Protein AF-A0A7X2KYV2-F1 (afdb_monomer_lite)

Structure (mmCIF, N/CA/C/O backbone):
data_AF-A0A7X2KYV2-F1
#
_entry.id   AF-A0A7X2KYV2-F1
#
loop_
_atom_site.group_PDB
_atom_site.id
_atom_site.type_symbol
_atom_site.label_atom_id
_atom_site.label_alt_id
_atom_site.label_comp_id
_atom_site.label_asym_id
_atom_site.label_entity_id
_atom_site.label_seq_id
_atom_site.pdbx_PDB_ins_code
_atom_site.Cartn_x
_atom_site.Cartn_y
_atom_site.Cartn_z
_atom_site.occupancy
_atom_site.B_iso_or_equiv
_atom_site.auth_seq_id
_atom_site.auth_comp_id
_atom_site.auth_asym_id
_atom_site.auth_atom_id
_atom_site.pdbx_PDB_model_num
ATOM 1 N N . MET A 1 1 ? 17.670 -17.288 15.199 1.00 32.62 1 MET A N 1
ATOM 2 C CA . MET A 1 1 ? 17.803 -17.392 13.730 1.00 32.62 1 MET A CA 1
ATOM 3 C C . MET A 1 1 ? 16.539 -18.071 13.200 1.00 32.62 1 MET A C 1
ATOM 5 O O . MET A 1 1 ? 16.513 -19.287 13.087 1.00 32.62 1 MET A O 1
ATOM 9 N N . LEU A 1 2 ? 15.443 -17.329 12.995 1.00 25.17 2 LEU A N 1
ATOM 10 C CA . LEU A 1 2 ? 14.213 -17.913 12.443 1.00 25.17 2 LEU A CA 1
ATOM 11 C C . LEU A 1 2 ? 14.315 -17.925 10.917 1.00 25.17 2 LEU A C 1
ATOM 13 O O . LEU A 1 2 ? 14.144 -16.902 10.265 1.00 25.17 2 LEU A O 1
ATOM 17 N N . ARG A 1 3 ? 14.618 -19.096 10.354 1.00 36.69 3 ARG A N 1
ATOM 18 C CA . ARG A 1 3 ? 14.339 -19.396 8.950 1.00 36.69 3 ARG A CA 1
ATOM 19 C C . ARG A 1 3 ? 12.916 -19.940 8.877 1.00 36.69 3 ARG A C 1
ATOM 21 O O . ARG A 1 3 ? 12.669 -21.051 9.334 1.00 36.69 3 ARG A O 1
ATOM 28 N N . LYS A 1 4 ? 11.998 -19.189 8.275 1.00 29.97 4 LYS A N 1
ATOM 29 C CA . LYS A 1 4 ? 10.813 -19.768 7.637 1.00 29.97 4 LYS A CA 1
ATOM 30 C C . LYS A 1 4 ? 10.717 -19.146 6.250 1.00 29.97 4 LYS A C 1
ATOM 32 O O . LYS A 1 4 ? 10.309 -18.005 6.090 1.00 29.97 4 LYS A O 1
ATOM 37 N N . MET A 1 5 ? 11.266 -19.883 5.289 1.00 33.50 5 MET A N 1
ATOM 38 C CA . MET A 1 5 ? 11.212 -19.592 3.860 1.00 33.50 5 MET A CA 1
ATOM 39 C C . MET A 1 5 ? 9.745 -19.578 3.426 1.00 33.50 5 MET A C 1
ATOM 41 O O . MET A 1 5 ? 9.018 -20.529 3.710 1.00 33.50 5 MET A O 1
ATOM 45 N N . ALA A 1 6 ? 9.335 -18.497 2.765 1.00 38.84 6 ALA A N 1
ATOM 46 C CA . ALA A 1 6 ? 8.045 -18.373 2.105 1.00 38.84 6 ALA A CA 1
ATOM 47 C C . ALA A 1 6 ? 7.847 -19.510 1.087 1.00 38.84 6 ALA A C 1
ATOM 49 O O . ALA A 1 6 ? 8.772 -19.865 0.345 1.00 38.84 6 ALA A O 1
ATOM 50 N N . LEU A 1 7 ? 6.643 -20.086 1.062 1.00 38.91 7 LEU A N 1
ATOM 51 C CA . LEU A 1 7 ? 6.246 -21.108 0.099 1.00 38.91 7 LEU A CA 1
ATOM 52 C C . LEU A 1 7 ? 6.064 -20.438 -1.271 1.00 38.91 7 LEU A C 1
ATOM 54 O O . LEU A 1 7 ? 5.028 -19.847 -1.555 1.00 38.91 7 LEU A O 1
ATOM 58 N N . HIS A 1 8 ? 7.096 -20.507 -2.109 1.00 39.69 8 HIS A N 1
ATOM 59 C CA . HIS A 1 8 ? 7.041 -20.024 -3.486 1.00 39.69 8 HIS A CA 1
ATOM 60 C C . HIS A 1 8 ? 6.171 -20.989 -4.297 1.00 39.69 8 HIS A C 1
ATOM 62 O O . HIS A 1 8 ? 6.580 -22.121 -4.550 1.00 39.69 8 HIS A O 1
ATOM 68 N N . THR A 1 9 ? 4.972 -20.563 -4.692 1.00 39.47 9 THR A N 1
ATOM 69 C CA . THR A 1 9 ? 4.136 -21.327 -5.630 1.00 39.47 9 THR A CA 1
ATOM 70 C C . THR A 1 9 ? 4.222 -20.664 -6.999 1.00 39.47 9 THR A C 1
ATOM 72 O O . THR A 1 9 ? 3.826 -19.513 -7.160 1.00 39.47 9 THR A O 1
ATOM 75 N N . LEU A 1 10 ? 4.783 -21.384 -7.972 1.00 38.03 10 LEU A N 1
ATOM 76 C CA . LEU A 1 10 ? 4.983 -20.917 -9.341 1.00 38.03 10 LEU A CA 1
ATOM 77 C C . LEU A 1 10 ? 3.755 -21.311 -10.172 1.00 38.03 10 LEU A C 1
ATOM 79 O O . LEU A 1 10 ? 3.568 -22.486 -10.484 1.00 38.03 10 LEU A O 1
ATOM 83 N N . ILE A 1 11 ? 2.899 -20.340 -10.494 1.00 41.94 11 ILE A N 1
ATOM 84 C CA . ILE A 1 11 ? 1.749 -20.521 -11.391 1.00 41.94 11 ILE A CA 1
ATOM 85 C C . ILE A 1 11 ? 1.985 -19.598 -12.585 1.00 41.94 11 ILE A C 1
ATOM 87 O O . ILE A 1 11 ? 2.079 -18.388 -12.412 1.00 41.94 11 ILE A O 1
ATOM 91 N N . MET A 1 12 ? 2.107 -20.164 -13.790 1.00 43.91 12 MET A N 1
ATOM 92 C CA . MET A 1 12 ? 2.223 -19.400 -15.046 1.00 43.91 12 MET A CA 1
ATOM 93 C C . MET A 1 12 ? 3.358 -18.352 -15.072 1.00 43.91 12 MET A C 1
ATOM 95 O O . MET A 1 12 ? 3.149 -17.240 -15.538 1.00 43.91 12 MET A O 1
ATOM 99 N N . GLU A 1 13 ? 4.549 -18.683 -14.557 1.00 40.94 13 GLU A N 1
ATOM 100 C CA . GLU A 1 13 ? 5.728 -17.785 -14.522 1.00 40.94 13 GLU A CA 1
ATOM 101 C C . GLU A 1 13 ? 5.550 -16.469 -13.735 1.00 40.94 13 GLU A C 1
ATOM 103 O O . GLU A 1 13 ? 6.423 -15.603 -13.765 1.00 40.94 13 GLU A O 1
ATOM 108 N N . VAL A 1 14 ? 4.466 -16.326 -12.967 1.00 37.06 14 VAL A N 1
ATOM 109 C CA . VAL A 1 14 ? 4.243 -15.175 -12.086 1.00 37.06 14 VAL A CA 1
ATOM 110 C C . VAL A 1 14 ? 4.559 -15.577 -10.645 1.00 37.06 14 VAL A C 1
ATOM 112 O O . VAL A 1 14 ? 4.053 -16.577 -10.132 1.00 37.06 14 VAL A O 1
ATOM 115 N N . PHE A 1 15 ? 5.418 -14.800 -9.979 1.00 44.41 15 PHE A N 1
ATOM 116 C CA . PHE A 1 15 ? 5.661 -14.940 -8.545 1.00 44.41 15 PHE A CA 1
ATOM 117 C C . PHE A 1 15 ? 4.499 -14.311 -7.775 1.00 44.41 15 PHE A C 1
ATOM 119 O O . PHE A 1 15 ? 4.280 -13.104 -7.854 1.00 44.41 15 PHE A O 1
ATOM 126 N N . TYR A 1 16 ? 3.775 -15.129 -7.015 1.00 42.53 16 TYR A N 1
ATOM 127 C CA . TYR A 1 16 ? 2.766 -14.662 -6.070 1.00 42.53 16 TYR A CA 1
ATOM 128 C C . TYR A 1 16 ? 3.361 -14.687 -4.662 1.00 42.53 16 TYR A C 1
ATOM 130 O O . TYR A 1 16 ? 3.717 -15.752 -4.157 1.00 42.53 16 TYR A O 1
ATOM 138 N N . GLU A 1 17 ? 3.483 -13.519 -4.032 1.00 43.22 17 GLU A N 1
ATOM 139 C CA . GLU A 1 17 ? 3.840 -13.405 -2.618 1.00 43.22 17 GLU A CA 1
ATOM 140 C C . GLU A 1 17 ? 2.566 -13.148 -1.808 1.00 43.22 17 GLU A C 1
ATOM 142 O O . GLU A 1 17 ? 1.900 -12.124 -1.952 1.00 43.22 17 GLU A O 1
ATOM 147 N N . TYR A 1 18 ? 2.196 -14.124 -0.982 1.00 51.69 18 TYR A N 1
ATOM 148 C CA . TYR A 1 18 ? 1.015 -14.047 -0.133 1.00 51.69 18 TYR A CA 1
ATOM 149 C C . TYR A 1 18 ? 1.370 -13.355 1.183 1.00 51.69 18 TYR A C 1
ATOM 151 O O . TYR A 1 18 ? 2.028 -13.939 2.045 1.00 51.69 18 TYR A O 1
ATOM 159 N N . ILE A 1 19 ? 0.905 -12.119 1.363 1.00 54.03 19 ILE A N 1
ATOM 160 C CA . ILE A 1 19 ? 0.928 -11.432 2.660 1.00 54.03 19 ILE A CA 1
ATOM 161 C C . ILE A 1 19 ? -0.378 -11.788 3.387 1.00 54.03 19 ILE A C 1
ATOM 163 O O . ILE A 1 19 ? -1.339 -11.017 3.440 1.00 54.03 19 ILE A O 1
ATOM 167 N N . GLY A 1 20 ? -0.439 -13.022 3.880 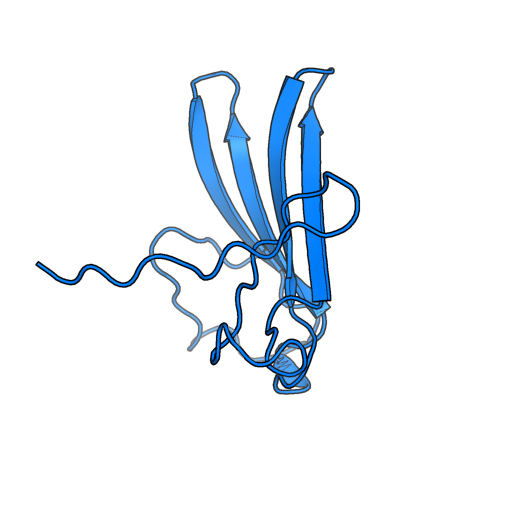1.00 50.50 20 GLY A N 1
ATOM 168 C CA . GLY A 1 20 ? -1.542 -13.548 4.683 1.00 50.50 20 GLY A CA 1
ATOM 169 C C . GLY A 1 20 ? -1.085 -13.908 6.093 1.00 50.50 20 GLY A C 1
ATOM 170 O O . GLY A 1 20 ? 0.103 -14.110 6.344 1.00 50.50 20 GLY A O 1
ATOM 171 N N . ILE A 1 21 ? -2.034 -14.032 7.026 1.00 46.81 21 ILE A N 1
ATOM 172 C CA . ILE A 1 21 ? -1.750 -14.574 8.372 1.00 46.81 21 ILE A CA 1
ATOM 173 C C . ILE A 1 21 ? -1.285 -16.040 8.258 1.00 46.81 21 ILE A C 1
ATOM 175 O O . ILE A 1 21 ? -0.514 -16.521 9.092 1.00 46.81 21 ILE A O 1
ATOM 179 N N . GLN A 1 22 ? -1.713 -16.736 7.197 1.00 50.28 22 GLN A N 1
ATOM 180 C CA . GLN A 1 22 ? -1.385 -18.127 6.909 1.00 50.28 22 GLN A CA 1
ATOM 181 C C . GLN A 1 22 ? -0.907 -18.285 5.452 1.00 50.28 22 GLN A C 1
ATOM 183 O O . GLN A 1 22 ? -1.694 -18.255 4.511 1.00 50.28 22 GLN A O 1
ATOM 188 N N . GLY A 1 23 ? 0.403 -18.466 5.253 1.00 49.44 23 GLY A N 1
ATOM 189 C CA . GLY A 1 23 ? 1.017 -18.539 3.915 1.00 49.44 23 GLY A CA 1
ATOM 190 C C . GLY A 1 23 ? 0.652 -19.771 3.070 1.00 49.44 23 GLY A C 1
ATOM 191 O O . GLY A 1 23 ? 1.070 -19.859 1.922 1.00 49.44 23 GLY A O 1
ATOM 192 N N . ASP A 1 24 ? -0.098 -20.724 3.624 1.00 56.00 24 ASP A N 1
ATOM 193 C CA . ASP A 1 24 ? -0.624 -21.920 2.953 1.00 56.00 24 ASP A CA 1
ATOM 194 C C . ASP A 1 24 ? -2.133 -21.831 2.649 1.00 56.00 24 ASP A C 1
ATOM 196 O O . ASP A 1 24 ? -2.683 -22.734 2.018 1.00 56.00 24 ASP A O 1
ATOM 200 N N . ASN A 1 25 ? -2.806 -20.748 3.059 1.00 54.31 25 ASN A N 1
ATOM 201 C CA . ASN A 1 25 ? -4.226 -20.525 2.804 1.00 54.31 25 ASN A CA 1
ATOM 202 C C . ASN A 1 25 ? -4.447 -19.216 2.019 1.00 54.31 25 ASN A C 1
ATOM 204 O O . ASN A 1 25 ? -4.427 -18.136 2.623 1.00 54.31 25 ASN A O 1
ATOM 208 N N . PRO A 1 26 ? -4.744 -19.286 0.706 1.00 53.94 26 PRO A N 1
ATOM 209 C CA . PRO A 1 26 ? -4.945 -18.103 -0.136 1.00 53.94 26 PRO A CA 1
ATOM 210 C C . PRO A 1 26 ? -6.190 -17.277 0.238 1.00 53.94 26 PRO A C 1
ATOM 212 O O . PRO A 1 26 ? -6.325 -16.140 -0.206 1.00 53.94 26 PRO A O 1
ATOM 215 N N . VAL A 1 27 ? -7.092 -17.807 1.073 1.00 54.81 27 VAL A N 1
ATOM 216 C CA . VAL A 1 27 ? -8.259 -17.077 1.605 1.00 54.81 27 VAL A CA 1
ATOM 217 C C . VAL A 1 27 ? -7.876 -16.183 2.799 1.00 54.81 27 VAL A C 1
ATOM 219 O O . VAL A 1 27 ? -8.622 -15.272 3.147 1.00 54.81 27 VAL A O 1
ATOM 222 N N . SER A 1 28 ? -6.704 -16.396 3.413 1.00 54.88 28 SER A N 1
ATOM 223 C CA . SER A 1 28 ? -6.211 -15.616 4.566 1.00 54.88 28 SER A CA 1
ATOM 224 C C . SER A 1 28 ? -5.416 -14.357 4.189 1.00 54.88 28 SER A C 1
ATOM 226 O O . SER A 1 28 ? -4.794 -13.729 5.053 1.00 54.88 28 SER A O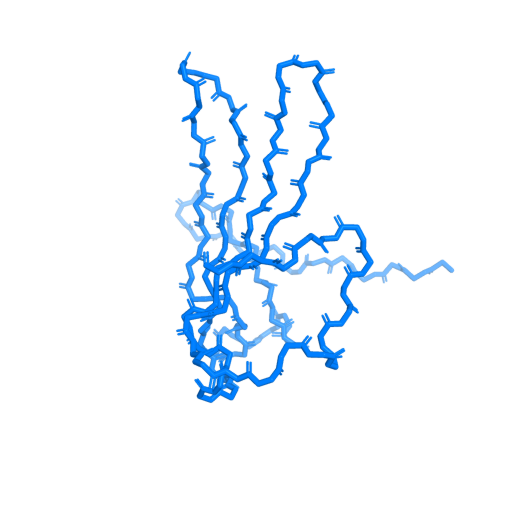 1
ATOM 228 N N . ASN A 1 29 ? -5.400 -14.006 2.902 1.00 65.50 29 ASN A N 1
ATOM 229 C CA . ASN A 1 29 ? -4.684 -12.841 2.406 1.00 65.50 29 ASN A CA 1
ATOM 230 C C . ASN A 1 29 ? -5.347 -11.568 2.918 1.00 65.50 29 ASN A C 1
ATOM 232 O O . ASN A 1 29 ? -6.480 -11.280 2.557 1.00 65.50 29 ASN A O 1
ATOM 236 N N . ILE A 1 30 ? -4.610 -10.814 3.735 1.00 78.50 30 ILE A N 1
ATOM 237 C CA . ILE A 1 30 ? -5.006 -9.485 4.220 1.00 78.50 30 ILE A CA 1
ATOM 238 C C . ILE A 1 30 ? -4.938 -8.464 3.080 1.00 78.50 30 ILE A C 1
ATOM 240 O O . ILE A 1 30 ? -5.562 -7.409 3.158 1.00 78.50 30 ILE A O 1
ATOM 244 N N . ILE A 1 31 ? -4.167 -8.766 2.035 1.00 81.44 31 ILE A N 1
ATOM 245 C CA . ILE A 1 31 ? -3.985 -7.934 0.853 1.00 81.44 31 ILE A CA 1
ATOM 246 C C . ILE A 1 31 ? -4.845 -8.486 -0.285 1.00 81.44 31 ILE A C 1
ATOM 248 O O . ILE A 1 31 ? -4.623 -9.604 -0.751 1.00 81.44 31 ILE A O 1
ATOM 252 N N . SER A 1 32 ? -5.806 -7.689 -0.755 1.00 81.31 32 SER A N 1
ATOM 253 C CA . SER A 1 32 ? -6.667 -8.036 -1.890 1.00 81.31 32 SER A CA 1
ATOM 254 C C . SER A 1 32 ? -6.039 -7.678 -3.233 1.00 81.31 32 SER A C 1
ATOM 256 O O . SER A 1 32 ? -6.366 -8.297 -4.245 1.00 81.31 32 SER A O 1
ATOM 258 N N . LEU A 1 33 ? -5.150 -6.684 -3.253 1.00 81.56 33 LEU A N 1
ATOM 259 C CA . LEU A 1 33 ? -4.438 -6.232 -4.443 1.00 81.56 33 LEU A CA 1
ATOM 260 C C . LEU A 1 33 ? -3.079 -5.658 -4.045 1.00 81.56 33 LEU A C 1
ATOM 262 O O . LEU A 1 33 ? -2.996 -4.902 -3.084 1.00 81.56 33 LEU A O 1
ATOM 266 N N . ALA A 1 34 ? -2.037 -5.963 -4.813 1.00 84.06 34 ALA A N 1
ATOM 267 C CA . ALA A 1 34 ? -0.762 -5.263 -4.747 1.00 84.06 34 ALA A CA 1
ATOM 268 C C . ALA A 1 34 ? -0.336 -4.840 -6.154 1.00 84.06 34 ALA A C 1
ATOM 270 O O . ALA A 1 34 ? -0.448 -5.616 -7.106 1.00 84.06 34 ALA A O 1
ATOM 271 N N . THR A 1 35 ? 0.139 -3.611 -6.290 1.00 86.25 35 THR A N 1
ATOM 272 C CA . THR A 1 35 ? 0.536 -3.000 -7.557 1.00 86.25 35 THR A CA 1
ATOM 273 C C . THR A 1 35 ? 1.915 -2.368 -7.426 1.00 86.25 35 THR A C 1
ATOM 275 O O . THR A 1 35 ? 2.283 -1.795 -6.401 1.00 86.25 35 THR A O 1
ATOM 278 N N . ILE A 1 36 ? 2.706 -2.471 -8.492 1.00 89.38 36 ILE A N 1
ATOM 279 C CA . ILE A 1 36 ? 3.958 -1.725 -8.614 1.00 89.38 36 ILE A CA 1
ATOM 280 C C . ILE A 1 36 ? 3.608 -0.344 -9.161 1.00 89.38 36 ILE A C 1
ATOM 282 O O . ILE A 1 36 ? 3.011 -0.233 -10.233 1.00 89.38 36 ILE A O 1
ATOM 286 N N . LYS A 1 37 ? 3.998 0.709 -8.441 1.00 85.12 37 LYS A N 1
ATOM 287 C CA . LYS A 1 37 ? 3.879 2.084 -8.926 1.00 85.12 37 LYS A CA 1
ATOM 288 C C . LYS A 1 37 ? 5.099 2.420 -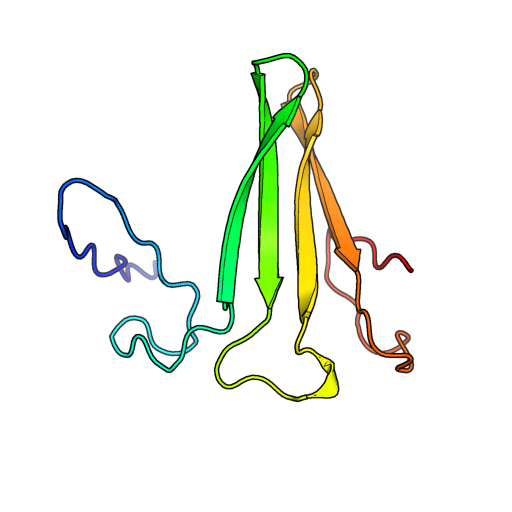9.770 1.00 85.12 37 LYS A C 1
ATOM 290 O O . LYS A 1 37 ? 6.239 2.197 -9.357 1.00 85.12 37 LYS A O 1
ATOM 295 N N . SER A 1 38 ? 4.858 3.002 -10.936 1.00 84.31 38 SER A N 1
ATOM 296 C CA . SER A 1 38 ? 5.900 3.579 -11.779 1.00 84.31 38 SER A CA 1
ATOM 297 C C . SER A 1 38 ? 5.794 5.098 -11.758 1.00 84.31 38 SER A C 1
ATOM 299 O O . SER A 1 38 ? 4.702 5.643 -11.904 1.00 84.31 38 SER A O 1
ATOM 301 N N . ALA A 1 39 ? 6.930 5.767 -11.593 1.00 76.25 39 ALA A N 1
ATOM 302 C CA . ALA A 1 39 ? 7.066 7.212 -11.730 1.00 76.25 39 ALA A CA 1
ATOM 303 C C . ALA A 1 39 ? 8.058 7.472 -12.866 1.00 76.25 39 ALA A C 1
ATOM 305 O O . ALA A 1 39 ? 9.184 6.977 -12.823 1.00 76.25 39 ALA A O 1
ATOM 306 N N . ASP A 1 40 ? 7.617 8.171 -13.913 1.00 81.44 40 ASP A N 1
ATOM 307 C CA . ASP A 1 40 ? 8.445 8.545 -15.070 1.00 81.44 40 ASP A CA 1
ATOM 308 C C . ASP A 1 40 ? 9.189 7.363 -15.726 1.00 81.44 40 ASP A C 1
ATOM 310 O O . ASP A 1 40 ? 10.364 7.440 -16.079 1.00 81.44 40 ASP A O 1
ATOM 314 N N . GLY A 1 41 ? 8.509 6.218 -15.854 1.00 81.38 41 GLY A N 1
ATOM 315 C CA . GLY A 1 41 ? 9.078 4.997 -16.443 1.00 81.38 41 GLY A CA 1
ATOM 316 C C . GLY A 1 41 ? 10.081 4.256 -15.548 1.00 81.38 41 GLY A C 1
ATOM 317 O O . GLY A 1 41 ? 10.604 3.219 -15.951 1.00 81.38 41 GLY A O 1
ATOM 318 N N . SER A 1 42 ? 10.322 4.743 -14.331 1.00 84.38 42 SER A N 1
ATOM 319 C CA . SER A 1 42 ? 11.138 4.084 -13.309 1.00 84.38 42 SER A CA 1
ATOM 320 C C . SER A 1 42 ? 10.268 3.486 -12.206 1.00 84.38 42 SER A C 1
ATOM 322 O O . SER A 1 42 ? 9.108 3.859 -12.021 1.00 84.38 42 SER A O 1
ATOM 324 N N . PHE A 1 43 ? 10.830 2.546 -11.447 1.00 86.00 43 PHE A N 1
ATOM 325 C CA . PHE A 1 43 ? 10.180 2.026 -10.246 1.00 86.00 43 PHE A CA 1
ATOM 326 C C . PHE A 1 43 ? 9.961 3.160 -9.231 1.00 86.00 43 PHE A C 1
ATOM 328 O O . PHE A 1 43 ? 10.927 3.775 -8.779 1.00 86.00 43 PHE A O 1
ATOM 335 N N . GLY A 1 44 ? 8.701 3.416 -8.878 1.00 88.81 44 GLY A N 1
ATOM 336 C CA . GLY A 1 44 ? 8.284 4.466 -7.944 1.00 88.81 44 GLY A CA 1
ATOM 337 C C . GLY A 1 44 ? 7.793 3.938 -6.596 1.00 88.81 44 GLY A C 1
ATOM 338 O O . GLY A 1 44 ? 7.715 4.704 -5.638 1.00 88.81 44 GLY A O 1
ATOM 339 N N . GLY A 1 45 ? 7.488 2.642 -6.484 1.00 91.06 45 GLY A N 1
ATOM 340 C CA . GLY A 1 45 ? 7.067 2.052 -5.218 1.00 91.06 45 GLY A CA 1
ATOM 341 C C . GLY A 1 45 ? 6.143 0.851 -5.355 1.00 91.06 45 GLY A C 1
ATOM 342 O O . GLY A 1 45 ? 5.989 0.271 -6.430 1.00 91.06 45 GLY A O 1
ATOM 343 N N . ILE A 1 46 ? 5.519 0.503 -4.237 1.00 91.50 46 ILE A N 1
ATOM 344 C CA . ILE A 1 46 ? 4.536 -0.571 -4.109 1.00 91.50 46 ILE A CA 1
ATOM 345 C C . ILE A 1 46 ? 3.299 0.015 -3.439 1.00 91.50 46 ILE A C 1
ATOM 347 O O . ILE A 1 46 ? 3.411 0.754 -2.464 1.00 91.50 46 ILE A O 1
ATOM 351 N N . GLU A 1 47 ? 2.130 -0.330 -3.944 1.00 91.38 47 GLU A N 1
ATOM 352 C CA . GLU A 1 47 ? 0.846 -0.049 -3.320 1.00 91.38 47 GLU A CA 1
ATOM 353 C C . GLU A 1 47 ? 0.157 -1.376 -3.012 1.00 91.38 47 GLU A C 1
ATOM 355 O O . GLU A 1 47 ? 0.190 -2.302 -3.819 1.00 91.38 47 GLU A O 1
ATOM 360 N N . ALA A 1 48 ? -0.441 -1.487 -1.833 1.00 89.75 48 ALA A N 1
ATOM 361 C CA . ALA A 1 48 ? -1.197 -2.652 -1.413 1.00 89.75 48 ALA A CA 1
ATOM 362 C C . ALA A 1 48 ? -2.553 -2.213 -0.863 1.00 89.75 48 ALA A C 1
ATOM 364 O O . ALA A 1 48 ? -2.630 -1.321 -0.022 1.00 89.75 48 ALA A O 1
ATOM 365 N N . VAL A 1 49 ? -3.622 -2.855 -1.319 1.00 88.06 49 VAL A N 1
ATOM 366 C CA . VAL A 1 49 ? -4.980 -2.647 -0.822 1.00 88.06 49 VAL A CA 1
ATOM 367 C C . VAL A 1 49 ? -5.318 -3.776 0.134 1.00 88.06 49 VAL A C 1
ATOM 369 O O . VAL A 1 49 ? -5.215 -4.957 -0.198 1.00 88.06 49 VAL A O 1
ATOM 372 N N . VAL A 1 50 ? -5.735 -3.399 1.332 1.00 87.38 50 VAL A N 1
ATOM 373 C CA . VAL A 1 50 ? -6.169 -4.309 2.378 1.00 87.38 50 VAL A CA 1
ATOM 374 C C . VAL A 1 50 ? -7.578 -4.798 2.059 1.00 87.38 50 VAL A C 1
ATOM 376 O O . VAL A 1 50 ? -8.518 -4.021 1.888 1.00 87.38 50 VAL A O 1
ATOM 379 N N . GLY A 1 51 ? -7.739 -6.108 1.995 1.00 78.75 51 GLY A N 1
ATOM 380 C CA . GLY A 1 51 ? -8.989 -6.795 1.719 1.00 78.75 51 GLY A CA 1
ATOM 381 C C . GLY A 1 51 ? -8.761 -8.304 1.724 1.00 78.75 51 GLY A C 1
ATOM 382 O O . GLY A 1 51 ? -7.655 -8.758 1.475 1.00 78.75 51 GLY A O 1
ATOM 383 N N . GLY A 1 52 ? -9.811 -9.076 2.007 1.00 66.81 52 GLY A N 1
ATOM 384 C CA . GLY A 1 52 ? -9.707 -10.527 2.209 1.00 66.81 52 GLY A CA 1
ATOM 385 C C . GLY A 1 52 ? -9.608 -10.890 3.694 1.00 66.81 52 GLY A C 1
ATOM 386 O O . GLY A 1 52 ? -8.595 -10.689 4.348 1.00 66.81 52 GLY A O 1
ATOM 387 N N . GLY A 1 53 ? -10.711 -11.370 4.275 1.00 69.62 53 GLY A N 1
ATOM 388 C CA . GLY A 1 53 ? -10.742 -11.863 5.663 1.00 69.62 53 GLY A CA 1
ATOM 389 C C . GLY A 1 53 ? -10.450 -10.835 6.770 1.00 69.62 53 GLY A C 1
ATOM 390 O O . GLY A 1 53 ? -10.297 -11.215 7.927 1.00 69.62 53 GLY A O 1
ATOM 391 N N . VAL A 1 54 ? -10.374 -9.545 6.443 1.00 76.56 54 VAL A N 1
ATOM 392 C CA . VAL A 1 54 ? -10.096 -8.445 7.379 1.00 76.56 54 VAL A CA 1
ATOM 393 C C . VAL A 1 54 ? -11.379 -7.803 7.908 1.00 76.56 54 VAL A C 1
ATOM 395 O O . VAL A 1 54 ? -12.444 -7.908 7.302 1.00 76.56 54 VAL A O 1
ATOM 398 N N . SER A 1 55 ? -11.275 -7.088 9.035 1.00 81.69 55 SER A N 1
ATOM 399 C CA . SER A 1 55 ? -12.377 -6.267 9.554 1.00 81.69 55 SER A CA 1
ATOM 400 C C . SER A 1 55 ? -12.873 -5.272 8.498 1.00 81.69 55 SER A C 1
ATOM 402 O O . SER A 1 55 ? -12.075 -4.670 7.771 1.00 81.69 55 SER A O 1
ATOM 404 N N . ALA A 1 56 ? -14.188 -5.036 8.465 1.00 82.06 56 ALA A N 1
ATOM 405 C CA . ALA A 1 56 ? -14.807 -4.042 7.587 1.00 82.06 56 ALA A CA 1
ATOM 406 C C . ALA A 1 56 ? -14.181 -2.646 7.756 1.00 82.06 56 ALA A C 1
ATOM 408 O O . ALA A 1 56 ? -14.058 -1.911 6.784 1.00 82.06 56 ALA A O 1
ATOM 409 N N . ILE A 1 57 ? -13.704 -2.323 8.965 1.00 82.31 57 ILE A N 1
ATOM 410 C CA . ILE A 1 57 ? -13.023 -1.061 9.286 1.00 82.31 57 ILE A CA 1
ATOM 411 C C . ILE A 1 57 ? -11.737 -0.868 8.470 1.00 82.31 57 ILE A C 1
ATOM 413 O O . ILE A 1 57 ? -11.425 0.256 8.083 1.00 82.31 57 ILE A O 1
ATOM 417 N N . LEU A 1 58 ? -11.004 -1.946 8.190 1.00 83.25 58 LEU A N 1
ATOM 418 C CA . LEU A 1 58 ? -9.722 -1.894 7.482 1.00 83.25 58 LEU A CA 1
ATOM 419 C C . LEU A 1 58 ? -9.855 -2.230 5.997 1.00 83.25 58 LEU A C 1
ATOM 421 O O . LEU A 1 58 ? -8.919 -2.003 5.233 1.00 83.25 58 LEU A O 1
ATOM 425 N N . THR A 1 59 ? -11.006 -2.753 5.577 1.00 87.25 59 THR A N 1
ATOM 426 C CA . THR A 1 59 ? -11.250 -3.116 4.180 1.00 87.25 59 THR A CA 1
ATOM 427 C C . THR A 1 59 ? -11.163 -1.876 3.294 1.00 87.25 59 THR A C 1
ATOM 429 O O . THR A 1 59 ? -11.792 -0.857 3.574 1.00 87.25 59 THR A O 1
ATOM 432 N N . GLY A 1 60 ? -10.369 -1.966 2.228 1.00 87.69 60 GLY A N 1
ATOM 433 C CA . GLY A 1 60 ? -10.076 -0.862 1.319 1.00 87.69 60 GLY A CA 1
ATOM 434 C C . GLY A 1 60 ? -8.975 0.085 1.803 1.00 87.69 60 GLY A C 1
ATOM 435 O O . GLY A 1 60 ? -8.676 1.046 1.105 1.00 87.69 60 GLY A O 1
ATOM 436 N N . THR A 1 61 ? -8.357 -0.161 2.964 1.00 89.81 61 THR A N 1
ATOM 437 C CA . THR A 1 61 ? -7.166 0.596 3.385 1.00 89.81 61 THR A CA 1
ATOM 438 C C . THR A 1 61 ? -6.051 0.409 2.365 1.00 89.81 61 THR A C 1
ATOM 440 O O . THR A 1 61 ? -5.740 -0.724 2.010 1.00 89.81 61 THR A O 1
ATOM 443 N N . THR A 1 62 ? -5.415 1.491 1.938 1.00 91.75 62 THR A N 1
ATOM 444 C CA . THR A 1 62 ? -4.257 1.436 1.043 1.00 91.75 62 THR A CA 1
ATOM 445 C C . THR A 1 62 ? -2.980 1.663 1.839 1.00 91.75 62 THR A C 1
ATOM 447 O O . THR A 1 62 ? -2.911 2.587 2.647 1.00 91.75 62 THR A O 1
ATOM 450 N N . ILE A 1 63 ? -1.966 0.837 1.604 1.00 91.56 63 ILE A N 1
ATOM 451 C CA . ILE A 1 63 ? -0.611 0.984 2.132 1.00 91.56 63 ILE A CA 1
ATOM 452 C C . ILE A 1 63 ? 0.308 1.251 0.944 1.00 91.56 63 ILE A C 1
ATOM 454 O O . ILE A 1 63 ? 0.397 0.432 0.033 1.00 91.56 63 ILE A O 1
ATOM 458 N N . GLU A 1 64 ? 1.004 2.379 0.952 1.00 93.31 64 GLU A N 1
ATOM 459 C CA . GLU A 1 64 ? 1.938 2.769 -0.098 1.00 93.31 64 GLU A CA 1
ATOM 460 C C . GLU A 1 64 ? 3.358 2.830 0.455 1.00 93.31 64 GLU A C 1
ATOM 462 O O . GLU A 1 64 ? 3.628 3.548 1.412 1.00 93.31 64 GLU A O 1
ATOM 467 N N . LEU A 1 65 ? 4.277 2.107 -0.178 1.00 92.94 65 LEU A N 1
ATOM 468 C CA . LEU A 1 65 ? 5.718 2.235 0.008 1.00 92.94 65 LEU A CA 1
ATOM 469 C C . LEU A 1 65 ? 6.282 2.942 -1.217 1.00 92.94 65 LEU A C 1
ATOM 471 O O . LEU A 1 65 ? 6.473 2.331 -2.267 1.00 92.94 65 LEU A O 1
ATOM 475 N N . LEU A 1 66 ? 6.541 4.235 -1.088 1.00 92.50 66 LEU A N 1
ATOM 476 C CA . LEU A 1 66 ? 7.036 5.072 -2.172 1.00 92.50 66 LEU A CA 1
ATOM 477 C C . LEU A 1 66 ? 8.553 5.179 -2.084 1.00 92.50 66 LEU A C 1
ATOM 479 O O . LEU A 1 66 ? 9.109 5.411 -1.009 1.00 92.50 66 LEU A O 1
ATOM 483 N N . ARG A 1 67 ? 9.224 5.028 -3.224 1.00 92.00 67 ARG A N 1
ATOM 484 C CA . ARG A 1 67 ? 10.669 5.190 -3.341 1.00 92.00 67 ARG A CA 1
ATOM 485 C C . ARG A 1 67 ? 10.965 6.451 -4.129 1.00 92.00 67 ARG A C 1
ATOM 487 O O . ARG A 1 67 ? 10.581 6.573 -5.289 1.00 92.00 67 ARG A O 1
ATOM 494 N N . ASN A 1 68 ? 11.670 7.386 -3.507 1.00 88.88 68 ASN A N 1
ATOM 495 C CA . ASN A 1 68 ? 12.076 8.602 -4.196 1.00 88.88 68 ASN A CA 1
ATOM 496 C C . ASN A 1 68 ? 13.298 8.351 -5.110 1.00 88.88 68 ASN A C 1
ATOM 498 O O . ASN A 1 68 ? 13.989 7.336 -4.959 1.00 88.88 68 ASN A O 1
ATOM 502 N N . PRO A 1 69 ? 13.621 9.279 -6.030 1.00 87.00 69 PRO A N 1
ATOM 503 C CA . PRO A 1 69 ? 14.782 9.137 -6.916 1.00 87.00 69 PRO A CA 1
ATOM 504 C C . PRO A 1 69 ? 16.128 9.034 -6.182 1.00 87.00 69 PRO A C 1
ATOM 506 O O . PRO A 1 69 ? 17.076 8.455 -6.703 1.00 87.00 69 PRO A O 1
ATOM 509 N N . SER A 1 70 ? 16.217 9.556 -4.955 1.00 88.50 70 SER A N 1
ATOM 510 C CA . SER A 1 70 ? 17.395 9.438 -4.083 1.00 88.50 70 SER A CA 1
ATOM 511 C C . SER A 1 70 ? 17.539 8.045 -3.450 1.00 88.50 70 SER A C 1
ATOM 513 O O . SER A 1 70 ? 18.527 7.775 -2.773 1.00 88.50 70 SER A O 1
ATOM 515 N N . GLY A 1 71 ? 16.558 7.160 -3.649 1.00 85.94 71 GLY A N 1
ATOM 516 C CA . GLY A 1 71 ? 16.530 5.797 -3.132 1.00 85.94 71 GLY A CA 1
ATOM 517 C C . GLY A 1 71 ? 15.963 5.650 -1.719 1.00 85.94 71 GLY A C 1
ATOM 518 O O . GLY A 1 71 ? 15.934 4.523 -1.222 1.00 85.94 71 GLY A O 1
ATOM 519 N N . LEU A 1 72 ? 15.505 6.738 -1.091 1.00 92.69 72 LEU A N 1
ATOM 520 C CA . LEU A 1 72 ? 14.848 6.701 0.215 1.00 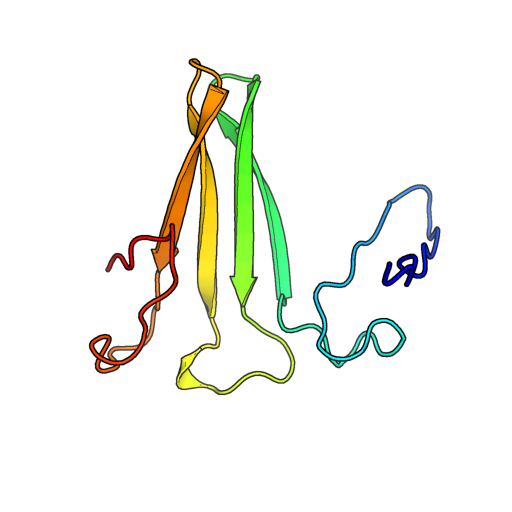92.69 72 LEU A CA 1
ATOM 521 C C . LEU A 1 72 ? 13.400 6.236 0.074 1.00 92.69 72 LEU A C 1
ATOM 523 O O . LEU A 1 72 ? 12.736 6.514 -0.927 1.00 92.69 72 LEU A O 1
ATOM 527 N N . TRP A 1 73 ? 12.921 5.561 1.115 1.00 91.94 73 TRP A N 1
ATOM 528 C CA . TRP A 1 73 ? 11.559 5.056 1.199 1.00 91.94 73 TRP A CA 1
ATOM 529 C C . TRP A 1 73 ? 10.713 5.913 2.131 1.00 91.94 73 TRP A C 1
ATOM 531 O O . TRP A 1 73 ? 11.166 6.314 3.204 1.00 91.94 73 TRP A O 1
ATOM 541 N N . SER A 1 74 ? 9.468 6.142 1.737 1.00 93.94 74 SER A N 1
ATOM 542 C CA . SER A 1 74 ? 8.414 6.684 2.587 1.00 93.94 74 SER A CA 1
ATOM 543 C C . SER A 1 74 ? 7.228 5.733 2.582 1.00 93.94 74 SER A C 1
ATOM 545 O O . SER A 1 74 ? 6.934 5.128 1.553 1.00 93.94 74 SER A O 1
ATOM 547 N N . CYS A 1 75 ? 6.542 5.618 3.715 1.00 93.38 75 CYS A N 1
ATOM 548 C CA . CYS A 1 75 ? 5.333 4.817 3.824 1.00 93.38 75 CYS A CA 1
ATOM 549 C C . CYS A 1 75 ? 4.124 5.695 4.154 1.00 93.38 75 CYS A C 1
ATOM 551 O O . CYS A 1 75 ? 4.178 6.499 5.091 1.00 93.38 75 CYS A O 1
ATOM 553 N N . GLU A 1 76 ? 3.033 5.508 3.419 1.00 93.69 76 GLU A N 1
ATOM 554 C CA . GLU A 1 76 ? 1.742 6.147 3.666 1.00 93.69 76 GLU A CA 1
ATOM 555 C C . GLU A 1 76 ? 0.640 5.100 3.823 1.00 93.69 76 GLU A C 1
ATOM 557 O O . GLU A 1 76 ? 0.624 4.092 3.122 1.00 93.69 76 GLU A O 1
ATOM 562 N N . ILE A 1 77 ? -0.295 5.337 4.742 1.00 92.00 77 ILE A N 1
ATOM 563 C CA . ILE A 1 77 ? -1.462 4.477 4.952 1.00 92.00 77 ILE A CA 1
ATOM 564 C C . ILE A 1 77 ? -2.722 5.329 4.856 1.00 92.00 77 ILE A C 1
ATOM 566 O O . ILE A 1 77 ? -2.915 6.246 5.655 1.00 92.00 77 ILE A O 1
ATOM 570 N N . ARG A 1 78 ? -3.593 5.009 3.899 1.00 91.56 78 ARG A N 1
ATOM 571 C CA . ARG A 1 78 ? -4.896 5.653 3.689 1.00 91.56 78 ARG A CA 1
ATOM 572 C C . ARG A 1 78 ? -5.993 4.719 4.158 1.00 91.56 78 ARG A C 1
ATOM 574 O O . ARG A 1 78 ? -6.244 3.697 3.530 1.00 91.56 78 ARG A O 1
ATOM 581 N N . ILE A 1 79 ? -6.660 5.073 5.250 1.00 88.81 79 ILE A N 1
ATOM 582 C CA . ILE A 1 79 ? -7.828 4.334 5.743 1.00 88.81 79 ILE A CA 1
ATOM 583 C C . ILE A 1 79 ? -9.073 5.051 5.222 1.00 88.81 79 ILE A C 1
ATOM 585 O O . ILE A 1 79 ? -9.345 6.177 5.635 1.00 88.81 79 ILE A O 1
ATOM 589 N N . LEU A 1 80 ? -9.813 4.401 4.317 1.00 81.75 80 LEU A N 1
ATOM 590 C CA . LEU A 1 80 ? -11.011 4.966 3.677 1.00 81.75 80 LEU A CA 1
ATOM 591 C C . LEU A 1 80 ? -12.154 5.222 4.665 1.00 81.75 80 LEU A C 1
ATOM 593 O O . LEU A 1 80 ? -12.941 6.155 4.500 1.00 81.75 80 LEU A O 1
ATOM 597 N N . ASN A 1 81 ? -12.270 4.375 5.685 1.00 79.44 81 ASN A N 1
ATOM 598 C CA . ASN A 1 81 ? -13.332 4.494 6.668 1.00 79.44 81 ASN A CA 1
ATOM 599 C C . ASN A 1 81 ? -13.015 5.614 7.661 1.00 79.44 81 ASN A C 1
ATOM 601 O O . ASN A 1 81 ? -11.895 5.725 8.159 1.00 79.44 81 ASN A O 1
ATOM 605 N N . LYS A 1 82 ? -14.032 6.416 8.001 1.00 72.31 82 LYS A N 1
ATOM 606 C CA . LYS A 1 82 ? -13.947 7.395 9.091 1.00 72.31 82 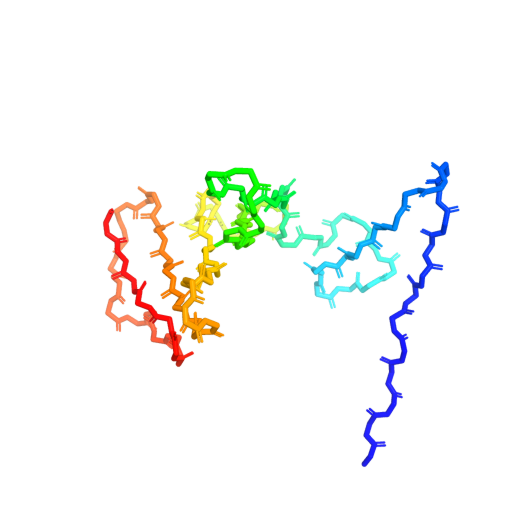LYS A CA 1
ATOM 607 C C . LYS A 1 82 ? -13.921 6.662 10.428 1.00 72.31 82 LYS A C 1
ATOM 609 O O . LYS A 1 82 ? -14.955 6.476 11.065 1.00 72.31 82 LYS A O 1
ATOM 614 N N . VAL A 1 83 ? -12.736 6.222 10.817 1.00 75.06 83 VAL A N 1
ATOM 615 C CA . VAL A 1 83 ? -12.455 5.647 12.129 1.00 75.06 83 VAL A CA 1
ATOM 616 C C . VAL A 1 83 ? -11.519 6.551 12.900 1.00 75.06 83 VAL A C 1
ATOM 618 O O . VAL A 1 83 ? -10.772 7.326 12.303 1.00 75.06 83 VAL A O 1
ATOM 621 N N . ASP A 1 84 ? -11.583 6.468 14.226 1.00 77.19 84 ASP A N 1
ATOM 622 C CA . ASP A 1 84 ? -10.570 7.108 15.047 1.00 77.19 84 ASP A CA 1
ATOM 623 C C . ASP A 1 84 ? -9.212 6.474 14.723 1.00 77.19 84 ASP A C 1
ATOM 625 O O . ASP A 1 84 ? -9.030 5.258 14.818 1.00 77.19 84 ASP A O 1
ATOM 629 N N . LYS A 1 85 ? -8.291 7.314 14.247 1.00 73.38 85 LYS A N 1
ATOM 630 C CA . LYS A 1 85 ? -6.954 6.913 13.810 1.00 73.38 85 LYS A CA 1
ATOM 631 C C . LYS A 1 85 ? -5.938 6.940 14.955 1.00 73.38 85 LYS A C 1
ATOM 633 O O . LYS A 1 85 ? -4.799 6.536 14.743 1.00 73.38 85 LYS A O 1
ATOM 638 N N . SER A 1 86 ? -6.342 7.407 16.140 1.00 72.69 86 SER A N 1
ATOM 639 C CA . SER A 1 86 ? -5.473 7.626 17.303 1.00 72.69 86 SER A CA 1
ATOM 640 C C . SER A 1 86 ? -4.732 6.365 17.763 1.00 72.69 86 SER A C 1
ATOM 642 O O . SER A 1 86 ? -3.558 6.447 18.124 1.00 72.69 86 SER A O 1
ATOM 644 N N . ASP A 1 87 ? -5.378 5.202 17.659 1.00 69.38 87 ASP A N 1
ATOM 645 C CA . ASP A 1 87 ? -4.808 3.911 18.058 1.00 69.38 87 ASP A CA 1
ATOM 646 C C . ASP A 1 87 ? -3.965 3.242 16.958 1.00 69.38 87 ASP A C 1
ATOM 648 O O . ASP A 1 87 ? -3.207 2.303 17.223 1.00 69.38 87 ASP A O 1
ATOM 652 N N . PHE A 1 88 ? -4.049 3.717 15.712 1.00 72.25 88 PHE A N 1
ATOM 653 C CA . PHE A 1 88 ? -3.246 3.187 14.615 1.00 72.25 88 PHE A CA 1
ATOM 654 C C . PHE A 1 88 ? -1.901 3.920 14.568 1.00 72.25 88 PHE A C 1
ATOM 656 O O . PHE A 1 88 ? -1.711 4.896 13.850 1.00 72.25 88 PHE A O 1
ATOM 663 N N . SER A 1 89 ? -0.929 3.433 15.336 1.00 71.12 89 SER A N 1
ATOM 664 C CA . SER A 1 89 ? 0.466 3.867 15.215 1.00 71.12 89 SER A CA 1
ATOM 665 C C . SER A 1 89 ? 1.296 2.754 14.591 1.00 71.12 89 SER A C 1
ATOM 667 O O . SER A 1 89 ? 1.591 1.742 15.228 1.00 71.12 89 SER A O 1
ATOM 669 N N . ILE A 1 90 ? 1.659 2.927 13.319 1.00 80.88 90 ILE A N 1
ATOM 670 C CA . ILE A 1 90 ? 2.534 2.002 12.594 1.00 80.88 90 ILE A CA 1
ATOM 671 C C . ILE A 1 90 ? 3.880 2.691 12.403 1.00 80.88 90 ILE A C 1
ATOM 673 O O . ILE A 1 90 ? 3.993 3.694 11.701 1.00 80.88 90 ILE A O 1
ATOM 677 N N . SER A 1 91 ? 4.912 2.151 13.052 1.00 82.81 91 SER A N 1
ATOM 678 C CA . SER A 1 91 ? 6.263 2.708 12.981 1.00 82.81 91 SER A CA 1
ATOM 679 C C . SER A 1 91 ? 6.737 2.816 11.530 1.00 82.81 91 SER A C 1
ATOM 681 O O . SER A 1 91 ? 6.630 1.864 10.760 1.00 82.81 91 SER A O 1
ATOM 683 N N . GLY A 1 92 ? 7.258 3.986 11.159 1.00 84.25 92 GLY A N 1
ATOM 684 C CA . GLY A 1 92 ? 7.784 4.242 9.817 1.00 84.25 92 GLY A CA 1
ATOM 685 C C . GLY A 1 92 ? 6.729 4.532 8.745 1.00 84.25 92 GLY A C 1
ATOM 686 O O . GLY A 1 92 ? 7.118 4.862 7.628 1.00 84.25 92 GLY A O 1
ATOM 687 N N . CYS A 1 93 ? 5.434 4.477 9.074 1.00 89.56 93 CYS A N 1
ATOM 688 C CA . CYS A 1 93 ? 4.339 4.814 8.168 1.00 89.56 93 CYS A CA 1
ATOM 689 C C . CYS A 1 93 ? 3.541 6.011 8.677 1.00 89.56 93 CYS A C 1
ATOM 691 O O . CYS A 1 93 ? 3.192 6.102 9.854 1.00 89.56 93 CYS A O 1
ATOM 693 N N . LYS A 1 94 ? 3.217 6.930 7.770 1.00 91.19 94 LYS A N 1
ATOM 694 C CA . LYS A 1 94 ? 2.334 8.054 8.062 1.00 91.19 94 LYS A CA 1
ATOM 695 C C . LYS A 1 94 ? 0.903 7.681 7.698 1.00 91.19 94 LYS A C 1
ATOM 697 O O . LYS A 1 94 ? 0.636 7.329 6.553 1.00 91.19 94 LYS A O 1
ATOM 702 N N . ILE A 1 95 ? -0.027 7.821 8.638 1.00 88.81 95 ILE A N 1
ATOM 703 C CA . ILE A 1 95 ? -1.450 7.739 8.306 1.00 88.81 95 ILE A CA 1
ATOM 704 C C . ILE A 1 95 ? -1.888 9.057 7.675 1.00 88.81 95 ILE A C 1
ATOM 706 O O . ILE A 1 95 ? -1.618 10.139 8.200 1.00 88.81 95 ILE A O 1
ATOM 710 N N . VAL A 1 96 ? -2.537 8.946 6.526 1.00 86.38 96 VAL A N 1
ATOM 711 C CA . VAL A 1 96 ? -3.044 10.053 5.719 1.00 86.38 96 VAL A CA 1
ATOM 712 C C . VAL A 1 96 ? -4.551 9.873 5.502 1.00 86.38 96 VAL A C 1
ATOM 714 O O . VAL A 1 96 ? -5.100 8.777 5.674 1.00 86.38 96 VAL A O 1
ATOM 717 N N . ASP A 1 97 ? -5.230 10.979 5.214 1.00 73.62 97 ASP A N 1
ATOM 718 C CA . ASP A 1 97 ? -6.655 11.001 4.868 1.00 73.62 97 ASP A CA 1
ATOM 719 C C . ASP A 1 97 ? -6.879 10.741 3.372 1.00 73.62 97 ASP A C 1
ATOM 721 O O . ASP A 1 97 ? -6.004 11.113 2.546 1.00 73.62 97 ASP A O 1
#

Radius of gyration: 15.17 Å; chains: 1; bounding box: 33×33×34 Å

Sequence (97 aa):
MLRKMALHTLIMEVFYEYIGIQGDNPVSNIISLATIKSADGSFGGIEAVVGGGVSAILTGTTIELLRNPSGLWSCEIRILNKVDKSDFSISGCKIVD

InterPro domains:
  IPR001082 Fimbrial protein pilin [PF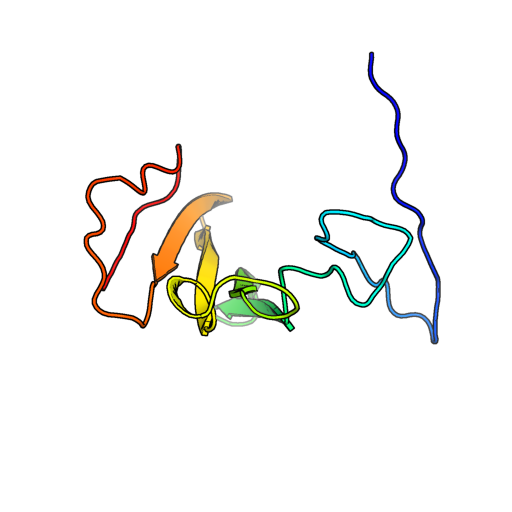00114] (19-83)

Organism: NCBI:txid2666100

Foldseek 3Di:
DDDDDQDFDQDPNDTDDAPFPDSVDNQRGQFPDKDFDDDPNHGFWIKTAGDGPDDPQRHRKIWTWTADPVRDTAIEIERPDPDDCPPVDDPRYDYDD

pLDDT: mean 72.46, std 19.84, range [25.17, 93.94]

Secondary structure (DSSP, 8-state):
--------EEETTEEE---BSSTT-GGGBSEEEEEEEEETTEEEEEEEEE-SSS-TTTTT-EEEEEE-TTS-EEEEEE--S----TT---TTEEEE-